Protein AF-A0A382RZ08-F1 (afdb_monomer_lite)

Structure (mmCIF, N/CA/C/O backbone):
data_AF-A0A382RZ08-F1
#
_entry.id   AF-A0A382RZ08-F1
#
loop_
_atom_site.group_PDB
_atom_site.id
_atom_site.type_symbol
_atom_site.label_atom_id
_atom_site.label_alt_id
_atom_site.label_comp_id
_atom_site.label_asym_id
_atom_site.label_entity_id
_atom_site.label_seq_id
_atom_site.pdbx_PDB_ins_code
_atom_site.Cartn_x
_atom_site.Cartn_y
_atom_site.Cartn_z
_atom_site.occupancy
_atom_site.B_iso_or_equiv
_atom_site.auth_seq_id
_atom_site.auth_comp_id
_atom_site.auth_asym_id
_atom_site.auth_atom_id
_atom_site.pdbx_PDB_model_num
ATOM 1 N N . VAL A 1 1 ? 14.145 9.808 -15.666 1.00 50.69 1 VAL A N 1
ATOM 2 C CA . VAL A 1 1 ? 12.665 9.955 -15.671 1.00 50.69 1 VAL A CA 1
ATOM 3 C C . VAL A 1 1 ? 11.977 8.769 -15.021 1.00 50.69 1 VAL A C 1
ATOM 5 O O . VAL A 1 1 ? 11.194 8.985 -14.113 1.00 50.69 1 VAL A O 1
ATOM 8 N N . VAL A 1 2 ? 12.313 7.535 -15.399 1.00 54.78 2 VAL A N 1
ATOM 9 C CA . VAL A 1 2 ? 11.683 6.339 -14.818 1.00 54.78 2 VAL A CA 1
ATOM 10 C C . VAL A 1 2 ? 11.981 6.212 -13.306 1.00 54.78 2 VAL A C 1
ATOM 12 O O . VAL A 1 2 ? 11.039 6.049 -12.539 1.00 54.78 2 VAL A O 1
ATOM 15 N N . THR A 1 3 ? 13.216 6.465 -12.834 1.00 59.16 3 THR A N 1
ATOM 16 C CA . THR A 1 3 ? 13.590 6.437 -11.389 1.00 59.16 3 THR A CA 1
ATOM 17 C C . THR A 1 3 ? 12.749 7.370 -10.513 1.00 59.16 3 THR A C 1
ATOM 19 O O . THR A 1 3 ? 12.420 7.034 -9.381 1.00 59.16 3 THR A O 1
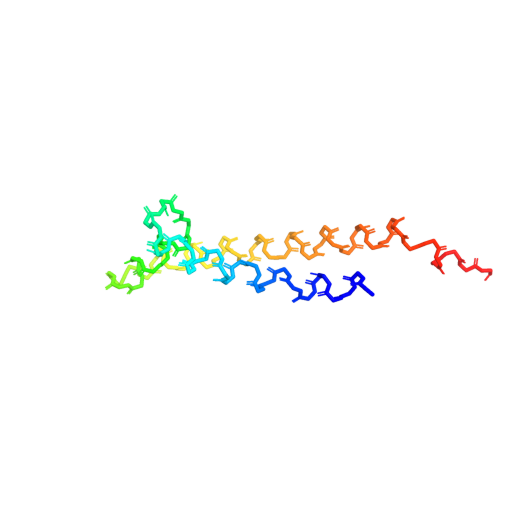ATOM 22 N N . LEU A 1 4 ? 12.339 8.521 -11.056 1.00 58.91 4 LEU A N 1
ATOM 23 C CA . LEU A 1 4 ? 11.449 9.468 -10.375 1.00 58.91 4 LEU A CA 1
ATOM 24 C C . LEU A 1 4 ? 10.013 8.935 -10.267 1.00 58.91 4 LEU A C 1
ATOM 26 O O . LEU A 1 4 ? 9.336 9.218 -9.287 1.00 58.91 4 LEU A O 1
ATOM 30 N N . ILE A 1 5 ? 9.560 8.146 -11.247 1.00 62.34 5 ILE A N 1
ATOM 31 C CA . ILE A 1 5 ? 8.238 7.507 -11.232 1.00 62.34 5 ILE A CA 1
ATOM 32 C C . ILE A 1 5 ? 8.224 6.349 -10.226 1.00 62.34 5 ILE A C 1
ATOM 34 O O . ILE A 1 5 ? 7.277 6.239 -9.453 1.00 62.34 5 ILE A O 1
ATOM 38 N N . ALA A 1 6 ? 9.286 5.535 -10.162 1.00 60.34 6 ALA A N 1
ATOM 39 C CA . ALA A 1 6 ? 9.384 4.442 -9.187 1.00 60.34 6 ALA A CA 1
ATOM 40 C C . ALA A 1 6 ? 9.461 4.945 -7.733 1.00 60.34 6 ALA A C 1
ATOM 42 O O . ALA A 1 6 ? 8.759 4.425 -6.869 1.00 60.34 6 ALA A O 1
ATOM 43 N N . LEU A 1 7 ? 10.216 6.021 -7.474 1.00 65.06 7 LEU A N 1
ATOM 44 C CA . LEU A 1 7 ? 10.221 6.698 -6.168 1.00 65.06 7 LEU A CA 1
ATOM 45 C C . LEU A 1 7 ? 8.873 7.361 -5.823 1.00 65.06 7 LEU A C 1
ATOM 47 O O . LEU A 1 7 ? 8.630 7.677 -4.661 1.00 65.06 7 LEU A O 1
ATOM 51 N N . GLY A 1 8 ? 7.998 7.565 -6.814 1.00 66.50 8 GLY A N 1
ATOM 52 C CA . GLY A 1 8 ? 6.664 8.141 -6.651 1.00 66.50 8 GLY A CA 1
ATOM 53 C C . GLY A 1 8 ? 5.558 7.128 -6.331 1.00 66.50 8 GLY A C 1
ATOM 54 O O . GLY A 1 8 ? 4.450 7.520 -5.970 1.00 66.50 8 GLY A O 1
ATOM 55 N N . ILE A 1 9 ? 5.816 5.822 -6.439 1.00 68.88 9 ILE A N 1
ATOM 56 C CA . ILE A 1 9 ? 4.798 4.801 -6.143 1.00 68.88 9 ILE A CA 1
ATOM 57 C C . ILE A 1 9 ? 4.324 4.873 -4.676 1.00 68.88 9 ILE A C 1
ATOM 59 O O . ILE A 1 9 ? 3.110 4.895 -4.459 1.00 68.88 9 ILE A O 1
ATOM 63 N N . PRO A 1 10 ? 5.203 5.006 -3.658 1.00 66.44 10 PRO A N 1
ATOM 64 C CA . PRO A 1 10 ? 4.768 5.144 -2.265 1.00 66.44 10 PRO A CA 1
ATOM 65 C C . PRO A 1 10 ? 3.900 6.387 -2.016 1.00 66.44 10 PRO A C 1
ATOM 67 O O . PRO A 1 10 ? 2.961 6.348 -1.219 1.00 66.44 10 PRO A O 1
ATOM 70 N N . THR A 1 11 ? 4.173 7.492 -2.716 1.00 72.31 11 THR A N 1
ATOM 71 C CA . THR A 1 11 ? 3.385 8.725 -2.595 1.00 72.31 11 THR A CA 1
ATOM 72 C C . THR A 1 11 ? 2.000 8.600 -3.223 1.00 72.31 11 THR A C 1
ATOM 74 O O . THR A 1 11 ? 1.062 9.199 -2.698 1.00 72.31 11 THR A O 1
ATOM 77 N N . ILE A 1 12 ? 1.823 7.779 -4.266 1.00 77.62 12 ILE A N 1
ATOM 78 C CA . ILE A 1 12 ? 0.495 7.481 -4.832 1.00 77.62 12 ILE A CA 1
ATOM 79 C C . ILE A 1 12 ? -0.370 6.721 -3.820 1.00 77.62 12 ILE A C 1
ATOM 81 O O . ILE A 1 12 ? -1.532 7.078 -3.634 1.00 77.62 12 ILE A O 1
ATOM 85 N N . PHE A 1 13 ? 0.190 5.727 -3.121 1.00 77.44 13 PHE A N 1
ATOM 86 C CA . PHE A 1 13 ? -0.535 5.002 -2.069 1.00 77.44 13 PHE A CA 1
ATOM 87 C C . PHE A 1 13 ? -0.962 5.929 -0.925 1.00 77.44 13 PHE A C 1
ATOM 89 O O . PHE A 1 13 ? -2.104 5.865 -0.480 1.00 77.44 13 PHE A O 1
ATOM 96 N N . SER A 1 14 ? -0.087 6.842 -0.496 1.00 75.38 14 SER A N 1
ATOM 97 C CA . SER A 1 14 ? -0.430 7.848 0.520 1.00 75.38 14 SER A CA 1
ATOM 98 C C . SER A 1 14 ? -1.544 8.796 0.047 1.00 75.38 14 SER A C 1
ATOM 100 O O . SER A 1 14 ? -2.500 9.057 0.777 1.00 75.38 14 SER A O 1
ATOM 102 N N . GLY A 1 15 ? -1.485 9.244 -1.213 1.00 81.00 15 GLY A N 1
ATOM 103 C CA . GLY A 1 15 ? -2.548 10.040 -1.831 1.00 81.00 15 GLY A CA 1
ATOM 104 C C . GLY A 1 15 ? -3.885 9.298 -1.915 1.00 81.00 15 GLY A C 1
ATOM 105 O O . GLY A 1 15 ? -4.926 9.902 -1.663 1.00 81.00 15 GLY A O 1
ATOM 106 N N . ALA A 1 16 ? -3.862 7.993 -2.199 1.00 84.06 16 ALA A N 1
ATOM 107 C CA . ALA A 1 16 ? -5.058 7.155 -2.265 1.00 84.06 16 ALA A CA 1
ATOM 108 C C . ALA A 1 16 ? -5.771 7.035 -0.907 1.00 84.06 16 ALA A C 1
ATOM 110 O O . ALA A 1 16 ? -6.994 7.108 -0.853 1.00 84.06 16 ALA A O 1
ATOM 111 N N . ILE A 1 17 ? -5.030 6.942 0.204 1.00 83.75 17 ILE A N 1
ATOM 112 C CA . ILE A 1 17 ? -5.627 6.918 1.553 1.00 83.75 17 ILE A CA 1
ATOM 113 C C . ILE A 1 17 ? -6.408 8.215 1.821 1.00 83.75 17 ILE A C 1
ATOM 115 O O . ILE A 1 17 ? -7.524 8.186 2.344 1.00 83.75 17 ILE A O 1
ATOM 119 N N . ILE A 1 18 ? -5.840 9.364 1.439 1.00 84.75 18 ILE A N 1
ATOM 120 C CA . ILE A 1 18 ? -6.475 10.674 1.634 1.00 84.75 18 ILE A CA 1
ATOM 121 C C . ILE A 1 18 ? -7.725 10.810 0.757 1.00 84.75 18 ILE A C 1
ATOM 123 O O . ILE A 1 18 ? -8.754 11.308 1.219 1.00 84.75 18 ILE A O 1
ATOM 127 N N . THR A 1 19 ? -7.673 10.368 -0.501 1.00 86.19 19 THR A N 1
ATOM 128 C CA . THR A 1 19 ? -8.843 10.443 -1.387 1.00 86.19 19 THR A CA 1
ATOM 129 C C . THR A 1 19 ? -9.951 9.481 -0.955 1.00 86.19 19 THR A C 1
ATOM 131 O O . THR A 1 19 ? -11.118 9.871 -0.986 1.00 86.19 19 THR A O 1
ATOM 134 N N . GLU A 1 20 ? -9.621 8.280 -0.470 1.00 87.50 20 GLU A N 1
ATOM 135 C CA . GLU A 1 20 ? -10.590 7.345 0.125 1.00 87.50 20 GLU A CA 1
ATOM 136 C C . GLU A 1 20 ? -11.315 7.969 1.327 1.00 87.50 20 GLU A C 1
ATOM 138 O O . GLU A 1 20 ? -12.540 7.878 1.429 1.00 87.50 20 GLU A O 1
ATOM 143 N N . GLN A 1 21 ? -10.579 8.674 2.194 1.00 84.00 21 GLN A N 1
ATOM 144 C CA . GLN A 1 21 ? -11.139 9.394 3.341 1.00 84.00 21 GLN A CA 1
ATOM 145 C C . GLN A 1 21 ? -12.089 10.526 2.926 1.00 84.00 21 GLN A C 1
ATOM 147 O O . GLN A 1 21 ? -13.211 10.607 3.429 1.00 84.00 21 GLN A O 1
ATOM 152 N N . ILE A 1 22 ? -11.661 11.391 2.001 1.00 85.81 22 ILE A N 1
ATOM 153 C CA . ILE A 1 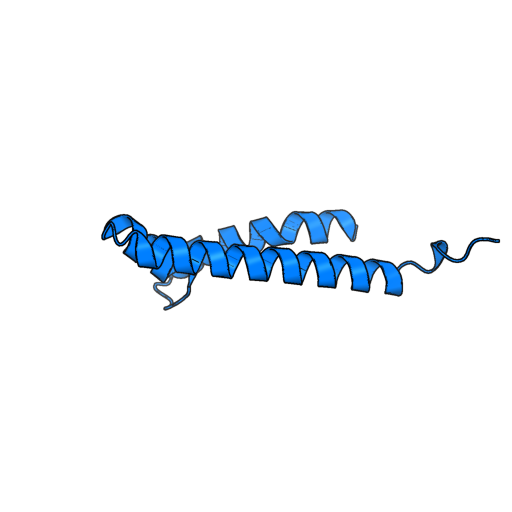22 ? -12.435 12.575 1.593 1.00 85.81 22 ILE A CA 1
ATOM 154 C C . ILE A 1 22 ? -13.721 12.174 0.862 1.00 85.81 22 ILE A C 1
ATOM 156 O O . ILE A 1 22 ? -14.784 12.739 1.124 1.00 85.81 22 ILE A O 1
ATOM 160 N N . PHE A 1 23 ? -13.642 11.191 -0.036 1.00 88.62 23 PHE A N 1
ATOM 161 C CA . PHE A 1 23 ? -14.789 10.747 -0.833 1.00 88.62 23 PHE A CA 1
ATOM 162 C C . PHE A 1 23 ? -15.594 9.616 -0.178 1.00 88.62 23 PHE A C 1
ATOM 164 O O . PHE A 1 23 ? -16.597 9.185 -0.746 1.00 88.62 23 PHE A O 1
ATOM 171 N N . ARG A 1 24 ? -15.193 9.150 1.016 1.00 82.88 24 ARG A N 1
ATOM 172 C CA . ARG A 1 24 ? -15.811 8.024 1.746 1.00 82.88 24 ARG A CA 1
ATOM 173 C C . ARG A 1 24 ? -15.950 6.767 0.880 1.00 82.88 24 ARG A C 1
ATOM 175 O O . ARG A 1 24 ? -16.955 6.058 0.947 1.00 82.88 24 ARG A O 1
ATOM 182 N N . VAL A 1 25 ? -14.954 6.521 0.034 1.00 87.44 25 VAL A N 1
ATOM 183 C CA . VAL A 1 25 ? -14.898 5.329 -0.815 1.00 87.44 25 VAL A CA 1
ATOM 184 C C . VAL A 1 25 ? -14.343 4.188 0.020 1.00 87.44 25 VAL A C 1
ATOM 186 O O . VAL A 1 25 ? -13.225 4.293 0.510 1.00 87.44 25 VAL A O 1
ATOM 189 N N . ASN A 1 26 ? -15.108 3.097 0.135 1.00 82.19 26 ASN A N 1
ATOM 190 C CA . ASN A 1 26 ? -14.696 1.907 0.879 1.00 82.19 26 ASN A CA 1
ATOM 191 C C . ASN A 1 26 ? -13.422 1.304 0.269 1.00 82.19 26 ASN A C 1
ATOM 193 O O . ASN A 1 26 ? -13.488 0.582 -0.728 1.00 82.19 26 ASN A O 1
ATOM 197 N N . GLY A 1 27 ? -12.279 1.599 0.882 1.00 88.19 27 GLY A N 1
ATOM 198 C CA . GLY A 1 27 ? -10.966 1.113 0.472 1.00 88.19 27 GLY A CA 1
ATOM 199 C C . GLY A 1 27 ? -10.117 0.636 1.648 1.00 88.19 27 GLY A C 1
ATOM 200 O O . GLY A 1 27 ? -10.496 0.756 2.816 1.00 88.19 27 GLY A O 1
ATOM 201 N N . LEU A 1 28 ? -8.965 0.038 1.331 1.00 88.06 28 LEU A N 1
ATOM 202 C CA . LEU A 1 28 ? -8.059 -0.541 2.332 1.00 88.06 28 LEU A CA 1
ATOM 203 C C . LEU A 1 28 ? -7.392 0.538 3.196 1.00 88.06 28 LEU A C 1
ATOM 205 O O . LEU A 1 28 ? -7.096 0.290 4.365 1.00 88.06 28 LEU A O 1
ATOM 209 N N . GLY A 1 29 ? -7.167 1.729 2.637 1.00 86.06 29 GLY A N 1
ATOM 210 C CA . GLY A 1 29 ? -6.621 2.875 3.353 1.00 86.06 29 GLY A CA 1
ATOM 211 C C . GLY A 1 29 ? -7.610 3.430 4.368 1.00 86.06 29 GLY A C 1
ATOM 212 O O . GLY A 1 29 ? -7.255 3.654 5.525 1.00 86.06 29 GLY A O 1
ATOM 213 N N . GLN A 1 30 ? -8.874 3.571 3.971 1.00 88.12 30 GLN A N 1
ATOM 214 C CA . GLN A 1 30 ? -9.947 3.925 4.899 1.00 88.12 30 GLN A CA 1
ATOM 215 C C . GLN A 1 30 ? -10.088 2.884 6.021 1.00 88.12 30 GLN A C 1
ATOM 217 O O . GLN A 1 30 ? -10.210 3.261 7.188 1.00 88.12 30 GLN A O 1
ATOM 222 N N . LEU A 1 31 ? -10.029 1.588 5.687 1.00 89.38 31 LEU A N 1
ATOM 223 C CA . LEU A 1 31 ? -10.119 0.501 6.667 1.00 89.38 31 LEU A CA 1
ATOM 224 C C . LEU A 1 31 ? -8.981 0.558 7.696 1.00 89.38 31 LEU A C 1
ATOM 226 O O . LEU A 1 31 ? -9.214 0.326 8.880 1.00 89.38 31 LEU A O 1
ATOM 230 N N . LEU A 1 32 ? -7.769 0.914 7.255 1.00 88.75 32 LEU A N 1
ATOM 231 C CA . LEU A 1 32 ? -6.614 1.098 8.132 1.00 88.75 32 LEU A CA 1
ATOM 232 C C . LEU A 1 32 ? -6.856 2.223 9.141 1.00 88.75 32 LEU A C 1
ATOM 234 O O . LEU A 1 32 ? -6.599 2.030 10.325 1.00 88.75 32 LEU A O 1
ATOM 238 N N . ILE A 1 33 ? -7.368 3.374 8.699 1.00 88.88 33 ILE A N 1
ATOM 239 C CA . ILE A 1 33 ? -7.635 4.497 9.609 1.00 88.88 33 ILE A CA 1
ATOM 240 C C . ILE A 1 33 ? -8.713 4.128 10.631 1.00 88.88 33 ILE A C 1
ATOM 242 O O . ILE A 1 33 ? -8.521 4.365 11.819 1.00 88.88 33 ILE A O 1
ATOM 246 N N . ILE A 1 34 ? -9.794 3.475 10.198 1.00 90.31 34 ILE A N 1
ATOM 247 C CA . ILE A 1 34 ? -10.855 3.014 11.107 1.00 90.31 34 ILE A CA 1
ATOM 248 C C . ILE A 1 34 ? -10.297 2.018 12.135 1.00 90.31 34 ILE A C 1
ATOM 250 O O . ILE A 1 34 ? -10.633 2.097 13.314 1.00 90.31 34 ILE A O 1
ATOM 254 N N . ALA A 1 35 ? -9.419 1.104 11.714 1.00 90.94 35 ALA A N 1
ATOM 255 C CA . ALA A 1 35 ? -8.767 0.154 12.611 1.00 90.94 35 ALA A CA 1
ATOM 256 C C . ALA A 1 35 ? -7.852 0.850 13.635 1.00 90.94 35 ALA A C 1
ATOM 258 O O . ALA A 1 35 ? -7.828 0.460 14.802 1.00 90.94 35 ALA A O 1
ATOM 259 N N . ILE A 1 36 ? -7.133 1.900 13.218 1.00 90.88 36 ILE A N 1
ATO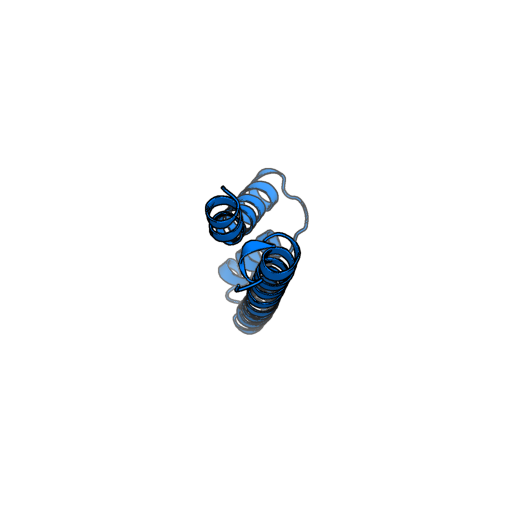M 260 C CA . ILE A 1 36 ? -6.298 2.725 14.104 1.00 90.88 36 ILE A CA 1
ATOM 261 C C . ILE A 1 36 ? -7.171 3.468 15.123 1.00 90.88 36 ILE A C 1
ATOM 263 O O . ILE A 1 36 ? -6.880 3.425 16.318 1.00 90.88 36 ILE A O 1
ATOM 267 N N . GLU A 1 37 ? -8.248 4.115 14.675 1.00 93.12 37 GLU A N 1
ATOM 268 C CA . GLU A 1 37 ? -9.183 4.847 15.541 1.00 93.12 37 GLU A CA 1
ATOM 269 C C . GLU A 1 37 ? -9.913 3.918 16.523 1.00 93.12 37 GLU A C 1
ATOM 271 O O . GLU A 1 37 ? -10.128 4.281 17.679 1.00 93.12 37 GLU A O 1
ATOM 276 N N . GLY A 1 38 ? -10.249 2.703 16.084 1.00 94.12 38 GLY A N 1
ATOM 277 C CA . GLY A 1 38 ? -10.859 1.657 16.906 1.00 94.12 38 GLY A CA 1
ATOM 278 C C . GLY A 1 38 ? -9.879 0.886 17.797 1.00 94.12 38 GLY A C 1
ATOM 279 O O . GLY A 1 38 ? -10.315 -0.010 18.517 1.00 94.12 38 GLY A O 1
ATOM 280 N N . ALA A 1 39 ? -8.580 1.209 17.752 1.00 92.69 39 ALA A N 1
ATOM 281 C CA . ALA A 1 39 ? -7.504 0.493 18.444 1.00 92.69 39 ALA A CA 1
ATOM 282 C C . ALA A 1 39 ? -7.483 -1.031 18.180 1.00 92.69 39 ALA A C 1
ATOM 284 O O . ALA A 1 39 ? -7.033 -1.816 19.020 1.00 92.69 39 ALA A O 1
ATOM 285 N N . ASP A 1 40 ? -7.933 -1.459 16.999 1.00 93.62 40 ASP A N 1
ATOM 286 C CA . ASP A 1 40 ? -7.910 -2.857 16.564 1.00 93.62 40 ASP A CA 1
ATOM 287 C C . ASP A 1 40 ? -6.516 -3.204 16.015 1.00 93.62 40 ASP A C 1
ATOM 289 O O . ASP A 1 40 ? -6.247 -3.191 14.810 1.00 93.62 40 ASP A O 1
ATOM 293 N N . ILE A 1 41 ? -5.587 -3.463 16.939 1.00 92.75 41 ILE A N 1
ATOM 294 C CA . ILE A 1 41 ? -4.177 -3.732 16.626 1.00 92.75 41 ILE A CA 1
ATOM 295 C C . ILE A 1 41 ? -3.996 -4.914 15.653 1.00 92.75 41 ILE A C 1
ATOM 297 O O . ILE A 1 41 ? -3.216 -4.765 14.706 1.00 92.75 41 ILE A O 1
ATOM 301 N N . PRO A 1 42 ? -4.699 -6.059 15.803 1.00 94.81 42 PRO A N 1
ATOM 302 C CA . PRO A 1 42 ? -4.626 -7.147 14.827 1.00 94.81 42 PRO A CA 1
ATOM 303 C C . PRO A 1 42 ? -4.986 -6.716 13.401 1.00 94.81 42 PRO A C 1
ATOM 305 O O . PRO A 1 42 ? -4.294 -7.094 12.446 1.00 94.81 42 PRO A O 1
ATOM 308 N N . LEU A 1 43 ? -6.038 -5.909 13.240 1.00 93.19 43 LEU A N 1
ATOM 309 C CA . LEU A 1 43 ? -6.472 -5.434 11.929 1.00 93.19 43 LEU A CA 1
ATOM 310 C C . LEU A 1 43 ? -5.458 -4.456 11.319 1.00 93.19 43 LEU A C 1
ATOM 312 O O . LEU A 1 43 ? -5.077 -4.614 10.156 1.00 93.19 43 LEU A O 1
ATOM 316 N N . VAL A 1 44 ? -4.947 -3.509 12.114 1.00 94.12 44 VAL A N 1
ATOM 317 C CA . VAL A 1 44 ? -3.887 -2.575 11.688 1.00 94.12 44 VAL A CA 1
ATOM 318 C C . VAL A 1 44 ? -2.643 -3.332 11.230 1.00 94.12 44 VAL A C 1
ATOM 320 O O . VAL A 1 44 ? -2.100 -3.044 10.160 1.00 94.12 44 VAL A O 1
ATOM 323 N N . GLN A 1 45 ? -2.199 -4.323 12.003 1.00 93.38 45 GLN A N 1
ATOM 324 C CA . GLN A 1 45 ? -1.023 -5.122 11.671 1.00 93.38 45 GLN A CA 1
ATOM 325 C C . GLN A 1 45 ? -1.230 -5.921 10.379 1.00 93.38 45 GLN A C 1
ATOM 327 O O . GLN A 1 45 ? -0.337 -5.953 9.531 1.00 93.38 45 GLN A O 1
ATOM 332 N N . THR A 1 46 ? -2.410 -6.516 10.198 1.00 94.81 46 THR A N 1
ATOM 333 C CA . THR A 1 46 ? -2.751 -7.284 8.991 1.00 94.81 46 THR A CA 1
ATOM 334 C C . THR A 1 46 ? -2.721 -6.404 7.743 1.00 94.81 46 THR A C 1
ATOM 336 O O . THR A 1 46 ? -2.096 -6.763 6.744 1.00 94.81 46 THR A O 1
ATOM 339 N N . LEU A 1 47 ? -3.343 -5.224 7.808 1.00 92.19 47 LEU A N 1
ATOM 340 C CA . LEU A 1 47 ? -3.359 -4.265 6.701 1.00 92.19 47 LEU A CA 1
ATOM 341 C C . LEU A 1 47 ? -1.962 -3.712 6.410 1.00 92.19 47 LEU A C 1
ATOM 343 O O . LEU A 1 47 ? -1.563 -3.616 5.252 1.00 92.19 47 LEU A 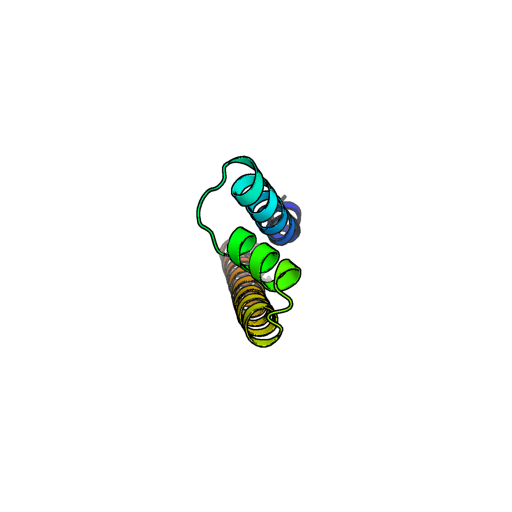O 1
ATOM 347 N N . THR A 1 48 ? -1.183 -3.415 7.449 1.00 90.69 48 THR A N 1
ATOM 348 C CA . THR A 1 48 ? 0.202 -2.944 7.301 1.00 90.69 48 THR A CA 1
ATOM 349 C C . THR A 1 48 ? 1.078 -3.996 6.623 1.00 90.69 48 THR A C 1
ATOM 351 O O . THR A 1 48 ? 1.840 -3.679 5.710 1.00 90.69 48 THR A O 1
ATOM 354 N N . PHE A 1 49 ? 0.943 -5.262 7.021 1.00 94.00 49 PHE A N 1
ATOM 355 C CA . PHE A 1 49 ? 1.657 -6.376 6.402 1.00 94.00 49 PHE A CA 1
ATOM 356 C C . PHE A 1 49 ? 1.254 -6.576 4.934 1.00 94.00 49 PHE A C 1
ATOM 358 O O . PHE A 1 49 ? 2.120 -6.737 4.073 1.00 94.00 49 PHE A O 1
ATOM 365 N N . LEU A 1 50 ? -0.045 -6.490 4.627 1.00 92.12 50 LEU A N 1
ATOM 366 C CA . LEU A 1 50 ? -0.553 -6.533 3.255 1.00 92.12 50 LEU A CA 1
ATOM 367 C C . LEU A 1 50 ? 0.055 -5.410 2.397 1.00 92.12 50 LEU A C 1
ATOM 369 O O . LEU A 1 50 ? 0.546 -5.673 1.298 1.00 92.12 50 LEU A O 1
ATOM 373 N N . PHE A 1 51 ? 0.073 -4.172 2.903 1.00 87.81 51 PHE A N 1
ATOM 374 C CA . PHE A 1 51 ? 0.684 -3.043 2.198 1.00 87.81 51 PHE A CA 1
ATOM 375 C C . PHE A 1 51 ? 2.184 -3.232 1.993 1.00 87.81 51 PHE A C 1
ATOM 377 O O . PHE A 1 51 ? 2.679 -2.950 0.904 1.00 87.81 51 PHE A O 1
ATOM 384 N N . ALA A 1 52 ? 2.905 -3.758 2.984 1.00 89.62 52 ALA A N 1
ATOM 385 C CA . ALA A 1 52 ? 4.326 -4.059 2.841 1.00 89.62 52 ALA A CA 1
ATOM 386 C C . ALA A 1 52 ? 4.582 -5.055 1.696 1.00 89.62 52 ALA A C 1
ATOM 388 O O . ALA A 1 52 ? 5.445 -4.806 0.854 1.00 89.62 52 ALA A O 1
ATOM 389 N N . ILE A 1 53 ? 3.794 -6.135 1.609 1.00 92.44 53 ILE A N 1
ATOM 390 C CA . ILE A 1 53 ? 3.886 -7.102 0.503 1.00 92.44 53 ILE A CA 1
ATOM 391 C C . ILE A 1 53 ? 3.610 -6.424 -0.839 1.00 92.44 53 ILE A C 1
ATOM 393 O O . ILE A 1 53 ? 4.381 -6.611 -1.779 1.00 92.44 53 ILE A O 1
ATOM 397 N N . LEU A 1 54 ? 2.543 -5.625 -0.938 1.00 87.62 54 LEU A N 1
ATOM 398 C CA . LEU A 1 54 ? 2.200 -4.918 -2.175 1.00 87.62 54 LEU A CA 1
ATOM 399 C C . LEU A 1 54 ? 3.321 -3.971 -2.607 1.00 87.62 54 LEU A C 1
ATOM 401 O O . LEU A 1 54 ? 3.699 -3.973 -3.775 1.00 87.62 54 LEU A O 1
ATOM 405 N N . ILE A 1 55 ? 3.891 -3.204 -1.678 1.00 83.88 55 ILE A N 1
ATOM 406 C CA . ILE A 1 55 ? 4.993 -2.281 -1.965 1.00 83.88 55 ILE A CA 1
ATOM 407 C C . ILE A 1 55 ? 6.219 -3.041 -2.472 1.00 83.88 55 ILE A C 1
ATOM 409 O O . ILE A 1 55 ? 6.820 -2.625 -3.462 1.00 83.88 55 ILE A O 1
ATOM 413 N N . VAL A 1 56 ? 6.593 -4.151 -1.832 1.00 88.06 56 VAL A N 1
ATOM 414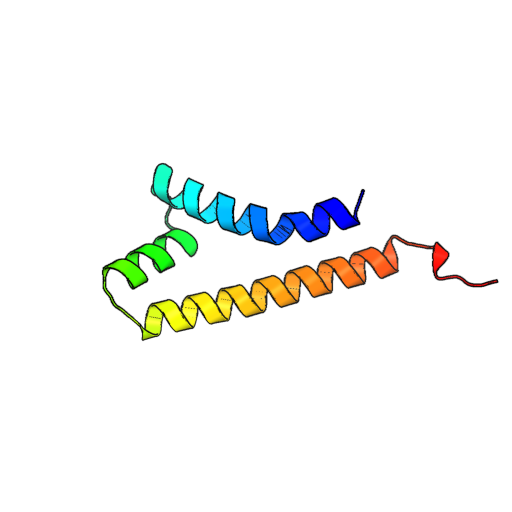 C CA . VAL A 1 56 ? 7.709 -4.991 -2.297 1.00 88.06 56 VAL A CA 1
ATOM 415 C C . VAL A 1 56 ? 7.414 -5.554 -3.686 1.00 88.06 56 VAL A C 1
ATOM 417 O O . VAL A 1 56 ? 8.278 -5.512 -4.557 1.00 88.06 56 VAL A O 1
ATOM 420 N N . LEU A 1 57 ? 6.189 -6.021 -3.924 1.00 88.69 57 LEU A N 1
ATOM 421 C CA . LEU A 1 57 ? 5.775 -6.576 -5.209 1.00 88.69 57 LEU A CA 1
ATOM 422 C C . LEU A 1 57 ? 5.809 -5.521 -6.326 1.00 88.69 57 LEU A C 1
ATOM 424 O O . LEU A 1 57 ? 6.329 -5.796 -7.403 1.00 88.69 57 LEU A O 1
ATOM 428 N N . PHE A 1 58 ? 5.332 -4.301 -6.071 1.00 81.94 58 PHE A N 1
ATOM 429 C CA . PHE A 1 58 ? 5.410 -3.202 -7.038 1.00 81.94 58 PHE A CA 1
ATOM 430 C C . PHE A 1 58 ? 6.841 -2.719 -7.274 1.00 81.94 58 PHE A C 1
ATOM 432 O O . PHE A 1 58 ? 7.172 -2.401 -8.413 1.00 81.94 58 PHE A O 1
ATOM 439 N N . ASN A 1 59 ? 7.696 -2.699 -6.246 1.00 81.75 59 ASN A N 1
ATOM 440 C CA . ASN A 1 59 ? 9.123 -2.418 -6.433 1.00 81.75 59 ASN A CA 1
ATOM 441 C C . ASN A 1 59 ? 9.789 -3.493 -7.295 1.00 81.75 59 ASN A C 1
ATOM 443 O O . ASN A 1 59 ? 10.480 -3.158 -8.247 1.00 81.75 59 ASN A O 1
ATOM 447 N N . LEU A 1 60 ? 9.504 -4.772 -7.042 1.00 84.31 60 LEU A N 1
ATOM 448 C CA . LEU A 1 60 ? 10.027 -5.867 -7.856 1.00 84.31 60 LEU A CA 1
ATOM 449 C C . LEU A 1 60 ? 9.542 -5.777 -9.310 1.00 84.31 60 LEU A C 1
ATOM 451 O O . LEU A 1 60 ? 10.327 -5.967 -10.235 1.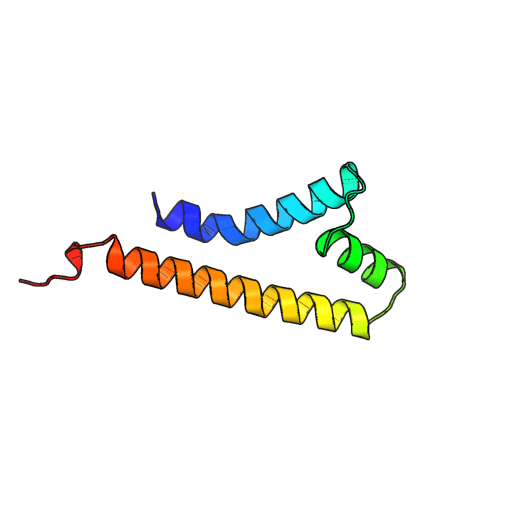00 84.31 60 LEU A O 1
ATOM 455 N N . ILE A 1 61 ? 8.259 -5.463 -9.528 1.00 83.88 61 ILE A N 1
ATOM 456 C CA . ILE A 1 61 ? 7.724 -5.220 -10.875 1.00 83.88 61 ILE A CA 1
ATOM 457 C C . ILE A 1 61 ? 8.454 -4.047 -11.523 1.00 83.88 61 ILE A C 1
ATOM 459 O O . ILE A 1 61 ? 8.832 -4.152 -12.687 1.00 83.88 61 ILE A O 1
ATOM 463 N N . ALA A 1 62 ? 8.664 -2.950 -10.792 1.00 79.69 62 ALA A N 1
ATOM 464 C CA . ALA A 1 62 ? 9.403 -1.810 -11.307 1.00 79.69 62 ALA A CA 1
ATOM 465 C C . ALA A 1 62 ? 10.811 -2.242 -11.735 1.00 79.69 62 ALA A C 1
ATOM 467 O O . ALA A 1 62 ? 11.171 -1.991 -12.879 1.00 79.69 62 ALA A O 1
ATOM 468 N N . ASP A 1 63 ? 11.552 -2.961 -10.890 1.00 79.44 63 ASP A N 1
ATOM 469 C CA . ASP A 1 63 ? 12.901 -3.471 -11.175 1.00 79.44 63 ASP A CA 1
ATOM 470 C C . ASP A 1 63 ? 12.945 -4.393 -12.404 1.00 79.44 63 ASP A C 1
ATOM 472 O O . ASP A 1 63 ? 13.827 -4.260 -13.255 1.00 79.44 63 ASP A O 1
ATOM 476 N N . VAL A 1 64 ? 11.970 -5.294 -12.554 1.00 82.06 64 VAL A N 1
ATOM 477 C CA . VAL A 1 64 ? 11.850 -6.153 -13.746 1.00 82.06 64 VAL A CA 1
ATOM 478 C C . VAL A 1 64 ? 11.560 -5.320 -14.992 1.00 82.06 64 VAL A C 1
ATOM 480 O O . VAL A 1 64 ? 12.198 -5.512 -16.029 1.00 82.06 64 VAL A O 1
ATOM 483 N N . VAL A 1 65 ? 10.626 -4.370 -14.899 1.00 79.88 65 VAL A N 1
ATOM 484 C CA . VAL A 1 65 ? 10.303 -3.456 -16.000 1.00 79.88 65 VAL A CA 1
ATOM 485 C C . VAL A 1 65 ? 11.528 -2.619 -16.363 1.00 79.88 65 VAL A C 1
ATOM 487 O O . VAL A 1 65 ? 11.792 -2.464 -17.549 1.00 79.88 65 VAL A O 1
ATOM 490 N N . TYR A 1 66 ? 12.324 -2.156 -15.395 1.00 69.81 66 TYR A N 1
ATOM 491 C CA . TYR A 1 66 ? 13.610 -1.500 -15.653 1.00 69.81 66 TYR A CA 1
ATOM 492 C C . TYR A 1 66 ? 14.575 -2.406 -16.409 1.00 69.81 66 TYR A C 1
ATOM 494 O O . TYR A 1 66 ? 15.122 -1.978 -17.421 1.00 69.81 66 TYR A O 1
ATOM 502 N N . GLY A 1 67 ? 14.757 -3.652 -15.964 1.00 68.56 67 GLY A N 1
ATOM 503 C CA . GLY A 1 67 ? 15.629 -4.614 -16.641 1.00 68.56 67 GLY A CA 1
ATOM 504 C C . GLY A 1 67 ? 15.197 -4.920 -18.080 1.00 68.56 67 GLY A C 1
ATOM 505 O O . GLY A 1 67 ? 16.040 -5.204 -18.926 1.00 68.56 67 GLY A O 1
ATOM 506 N N . MET A 1 68 ? 13.898 -4.828 -18.379 1.00 69.38 68 MET A N 1
ATOM 507 C CA . MET A 1 68 ? 13.366 -4.992 -19.735 1.00 69.38 68 MET A CA 1
ATOM 508 C C . MET A 1 68 ? 13.443 -3.713 -20.579 1.00 69.38 68 MET A C 1
ATOM 510 O O . MET A 1 68 ? 13.670 -3.799 -21.787 1.00 69.38 68 MET A O 1
ATOM 514 N N . LEU A 1 69 ? 13.214 -2.540 -19.978 1.00 65.00 69 LEU A N 1
ATOM 515 C CA . LEU A 1 69 ? 13.176 -1.261 -20.691 1.00 65.00 69 LEU A CA 1
ATOM 516 C C . LEU A 1 69 ? 14.558 -0.646 -20.908 1.00 65.00 69 LEU A C 1
ATOM 518 O O . LEU A 1 69 ? 14.665 0.218 -21.774 1.00 65.00 69 LEU A O 1
ATOM 522 N N . ASP A 1 70 ? 15.575 -1.033 -20.133 1.00 60.94 70 ASP A N 1
ATOM 523 C CA . ASP A 1 70 ? 16.936 -0.517 -20.268 1.00 60.94 70 ASP A CA 1
ATOM 524 C C . ASP A 1 70 ? 17.814 -1.488 -21.092 1.00 60.94 70 ASP A C 1
ATOM 526 O O . ASP A 1 70 ? 18.353 -2.459 -20.556 1.00 60.94 70 ASP A O 1
ATOM 530 N N . PRO A 1 71 ? 18.015 -1.255 -22.408 1.00 57.69 71 PRO A N 1
ATOM 531 C CA . PRO A 1 71 ? 18.864 -2.088 -23.252 1.00 57.69 71 PRO A CA 1
ATOM 532 C C . PRO A 1 71 ? 20.361 -1.807 -23.027 1.00 57.69 71 PRO A C 1
ATOM 534 O O . PRO A 1 71 ? 21.190 -2.422 -23.695 1.00 57.69 71 PRO A O 1
ATOM 537 N N . ARG A 1 72 ? 20.734 -0.892 -22.115 1.00 56.69 72 ARG A N 1
ATOM 538 C CA . ARG A 1 72 ? 22.135 -0.524 -21.824 1.00 56.69 72 ARG A CA 1
ATOM 539 C C . ARG A 1 72 ? 22.872 -1.521 -20.921 1.00 56.69 72 ARG A C 1
ATOM 541 O O . ARG A 1 72 ? 24.075 -1.382 -20.744 1.00 56.69 72 ARG A O 1
ATOM 548 N N . ILE A 1 73 ? 22.181 -2.537 -20.392 1.00 54.69 73 ILE A N 1
ATOM 549 C CA . ILE A 1 73 ? 22.796 -3.672 -19.672 1.00 54.69 73 ILE A CA 1
ATOM 550 C C . ILE A 1 73 ? 23.408 -4.690 -20.663 1.00 54.69 73 ILE A C 1
ATOM 552 O O . ILE A 1 73 ? 24.130 -5.603 -20.263 1.00 54.69 73 ILE A O 1
ATOM 556 N N . ARG A 1 74 ? 23.186 -4.530 -21.980 1.00 52.66 74 ARG A N 1
ATOM 557 C CA . ARG A 1 74 ? 24.057 -5.144 -22.992 1.00 52.66 74 ARG A CA 1
ATOM 558 C C . ARG A 1 74 ? 25.390 -4.397 -22.995 1.00 52.66 74 ARG A C 1
ATOM 560 O O . ARG A 1 74 ? 25.557 -3.409 -23.702 1.00 52.66 74 ARG A O 1
ATOM 567 N N . TYR A 1 75 ? 26.297 -4.883 -22.154 1.00 53.84 75 TYR A N 1
ATOM 568 C CA . TYR A 1 75 ? 27.731 -4.675 -22.286 1.00 53.84 75 TYR A CA 1
ATOM 569 C C . TYR A 1 75 ? 28.161 -4.981 -23.731 1.00 53.84 75 TYR A C 1
ATOM 571 O O . TYR A 1 75 ? 27.750 -6.004 -24.289 1.00 53.84 75 TYR A O 1
ATOM 579 N N . GLU A 1 76 ? 28.962 -4.088 -24.321 1.00 45.94 76 GLU A N 1
ATOM 580 C CA . GLU A 1 76 ? 30.057 -4.551 -25.183 1.00 45.94 76 GLU A CA 1
ATOM 581 C C . GLU A 1 76 ? 31.020 -5.414 -24.360 1.00 45.94 76 GLU A C 1
ATOM 583 O O . GLU A 1 76 ? 31.259 -5.059 -23.179 1.00 45.94 76 GLU A O 1
#

Secondary structure (DSSP, 8-state):
-HHHHHTTHHHHHHHHHHHHHHHT---HHHHHHHHHHTT-HHHHHHHHHHHHHHHHHHHHHHHHHHHHH-GGG---

Sequence (76 aa):
VVTLIALGIPTIFSGAIITEQIFRVNGLGQLLIIAIEGADIPLVQTLTFLFAILIVLFNLIADVVYGMLDPRIRYE

Foldseek 3Di:
DLVVVLVCPVVVVVVVLVVCVVVVPDDLSVQLVVCVVVVVVVSNVVSVVVVVVVNVVSNVVSVVVCVVVDPVVPDD

Radius of gyration: 16.6 Å; chains: 1; bounding box: 46×20×44 Å

pLDDT: mean 79.68, std 13.22, range [45.94, 94.81]

InterPro domains:
  IPR000515 ABC transporter type 1, transmembrane domain MetI-like [PF00528] (1-74)

Organism: NCBI:txid408172